Protein AF-A0A970A205-F1 (afdb_monomer)

Radius of gyration: 19.01 Å; Cα contacts (8 Å, |Δi|>4): 139; chains: 1; bounding box: 62×39×42 Å

Sequence (156 aa):
MKRFFFRFFLVCLLTGFISLLEPCNYTPCYKLYVHSELKAEENLPDDVVTLTSHAEYYYSSGEYDKAKACAEKALTDIKRQKHLEKTTKKRGSQLDYAKAHTLYRIVGQVYIEEGKLNDAADMLKLACDEAPYNGDHAARLAQCCEMQGNYDRAVY

pLDDT: mean 73.01, std 20.21, range [34.44, 95.5]

Solvent-accessible surface area (backbone atoms only — not comparable to full-atom values): 8852 Å² total; per-residue (Å²): 145,71,73,67,64,57,57,59,54,54,57,48,65,76,69,65,84,77,7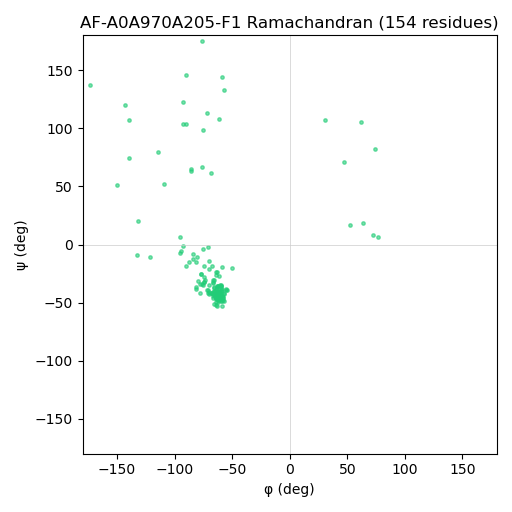6,89,89,71,98,74,71,69,59,64,62,52,52,50,53,51,53,59,57,67,75,69,48,99,74,66,76,96,39,52,72,53,28,44,53,51,16,5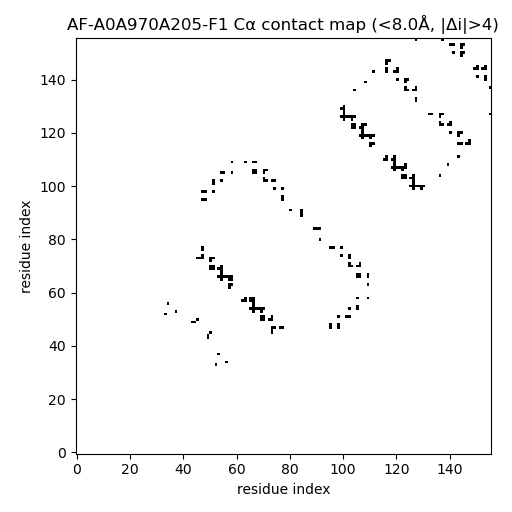4,48,26,46,77,70,69,41,44,72,59,11,39,55,30,23,53,53,30,51,50,52,50,52,52,50,57,50,50,29,72,74,66,74,48,85,70,70,71,74,68,60,71,48,50,27,57,36,26,38,52,45,13,51,46,23,49,76,70,67,40,44,69,64,12,41,55,28,17,47,52,13,24,74,71,35,76,85,44,64,67,39,52,52,53,28,36,52,41,18,57,77,66,73,39,62,83,74,40,73,124

Foldseek 3Di:
DPPPVVVVVVVCVVPPDDDDDDPDDPPPVVLVVLVVVVVVDPPPPLALVNLLSQLVNCLVVVVLVRNLVSLVSSLVVVVVVVVCCVVVVDDDDPVSLLCNLSSLQSNLVSCVVVVVLVSSLVSLVVSCVSPVPDVVSLVSNCVSCVVVVNNVSSPD

Secondary structure (DSSP, 8-state):
--HHHHHHHHHHHTT--S-S-----SHHHHHHHHHHHHTT-TT----HHHHHHHHHHHHHTT-HHHHHHHHHHHHHHHHHHHHHHHHH-----HHHHTTHHHHHHHHHHHHHHTT-HHHHHHHHHHHHHH-TT-HHHHHHHHHHHHHHT-GGGG--

Nearest PDB structures (foldseek):
  8bbe-assembly1_D  TM=6.675E-01  e=2.015E-02  Homo sapiens
  8gh3-assembly1_F  TM=5.236E-01  e=4.253E-02  Trypanosoma cruzi cruzi
  2ho1-assembly1_A  TM=3.876E-01  e=7.080E-03  Pseudomonas aeruginosa PAO1
  1ya0-assembly1_A  TM=6.317E-01  e=1.210E-01  Homo sapiens
  3urz-assembly2_B  TM=5.060E-01  e=7.731E-02  Bacteroides ovatus ATCC 8483

Mean predicted aligned error: 12.89 Å

Structure (mmCIF, N/CA/C/O backbone):
data_AF-A0A970A205-F1
#
_entry.id   AF-A0A970A205-F1
#
loop_
_atom_site.group_PDB
_atom_site.id
_atom_site.type_symbol
_atom_site.label_atom_id
_atom_site.label_alt_id
_atom_site.label_comp_id
_atom_site.label_asym_id
_atom_site.label_entity_id
_atom_site.label_seq_id
_atom_site.pdbx_PDB_ins_code
_atom_site.Cartn_x
_atom_site.Cartn_y
_atom_site.Cartn_z
_atom_site.occupancy
_atom_site.B_iso_or_equiv
_atom_site.auth_seq_id
_atom_site.auth_comp_id
_atom_site.auth_asym_id
_atom_site.auth_atom_id
_atom_site.pdbx_PDB_model_num
ATOM 1 N N . MET A 1 1 ? 43.439 -1.913 -1.486 1.00 49.84 1 MET A N 1
ATOM 2 C CA . MET A 1 1 ? 42.245 -2.778 -1.645 1.00 49.84 1 MET A CA 1
ATOM 3 C C . MET A 1 1 ? 42.441 -4.201 -1.083 1.00 49.84 1 MET A C 1
ATOM 5 O O . MET A 1 1 ? 42.160 -5.168 -1.770 1.00 49.84 1 MET A O 1
ATOM 9 N N . LYS A 1 2 ? 42.919 -4.375 0.163 1.00 40.56 2 LYS A N 1
ATOM 10 C CA . LYS A 1 2 ? 43.047 -5.718 0.796 1.00 40.56 2 LYS A CA 1
AT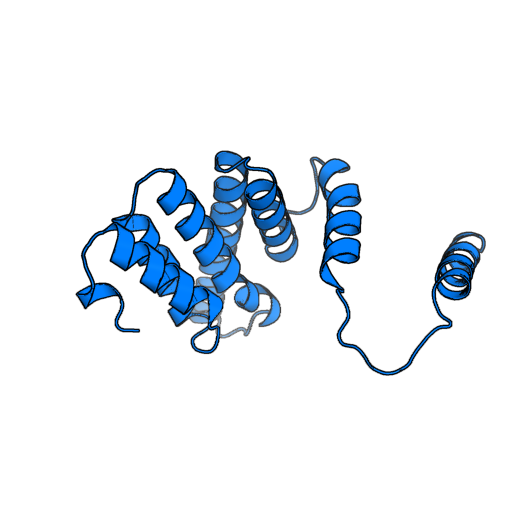OM 11 C C . LYS A 1 2 ? 42.497 -5.810 2.230 1.00 40.56 2 LYS A C 1
ATOM 13 O O . LYS A 1 2 ? 42.355 -6.900 2.760 1.00 40.56 2 LYS A O 1
ATOM 18 N N . ARG A 1 3 ? 42.130 -4.680 2.851 1.00 36.59 3 ARG A N 1
ATOM 19 C CA . ARG A 1 3 ? 41.575 -4.629 4.220 1.00 36.59 3 ARG A CA 1
ATOM 20 C C . ARG A 1 3 ? 40.047 -4.796 4.292 1.00 36.59 3 ARG A C 1
ATOM 22 O O . ARG A 1 3 ? 39.530 -5.068 5.367 1.00 36.59 3 ARG A O 1
ATOM 29 N N . PHE A 1 4 ? 39.344 -4.667 3.163 1.00 38.78 4 PHE A N 1
ATOM 30 C CA . PHE A 1 4 ? 37.878 -4.760 3.080 1.00 38.78 4 PHE A CA 1
ATOM 31 C C . PHE A 1 4 ? 37.373 -6.213 3.113 1.00 38.78 4 PHE A C 1
ATOM 33 O O . PHE A 1 4 ? 36.449 -6.531 3.853 1.00 38.78 4 PHE A O 1
ATOM 40 N N . PHE A 1 5 ? 38.048 -7.121 2.401 1.00 38.00 5 PHE A N 1
ATOM 41 C CA . PHE A 1 5 ? 37.682 -8.543 2.356 1.00 38.00 5 PHE A CA 1
ATOM 42 C C . PHE A 1 5 ? 37.860 -9.258 3.705 1.00 38.00 5 PHE A C 1
ATOM 44 O O . PHE A 1 5 ? 37.086 -10.145 4.049 1.00 38.00 5 PHE A O 1
ATOM 51 N N . PHE A 1 6 ? 38.850 -8.847 4.503 1.00 35.25 6 PHE A N 1
ATOM 52 C CA . PHE A 1 6 ? 39.164 -9.522 5.765 1.00 35.25 6 PHE A CA 1
ATOM 53 C C . PHE A 1 6 ? 38.132 -9.240 6.870 1.00 35.25 6 PHE A C 1
ATOM 55 O O . PHE A 1 6 ? 37.866 -10.103 7.700 1.00 35.25 6 PHE A O 1
ATOM 62 N N . ARG A 1 7 ? 37.491 -8.061 6.858 1.00 42.97 7 ARG A N 1
ATOM 63 C CA . ARG A 1 7 ? 36.394 -7.739 7.791 1.00 42.97 7 ARG A CA 1
ATOM 64 C C . ARG A 1 7 ? 35.086 -8.447 7.430 1.00 42.97 7 ARG A C 1
ATOM 66 O O . ARG A 1 7 ? 34.356 -8.833 8.334 1.00 42.97 7 ARG A O 1
ATOM 73 N N . PHE A 1 8 ? 34.837 -8.677 6.141 1.00 42.81 8 PHE A N 1
ATOM 74 C CA . PHE A 1 8 ? 33.672 -9.426 5.659 1.00 42.81 8 PHE A CA 1
ATOM 75 C C . PHE A 1 8 ? 33.715 -10.900 6.101 1.00 42.81 8 PHE A C 1
ATOM 77 O O . PHE A 1 8 ? 32.711 -11.458 6.539 1.00 42.81 8 PHE A O 1
ATOM 84 N N . PHE A 1 9 ? 34.904 -11.511 6.070 1.00 37.00 9 PHE A N 1
ATOM 85 C CA . PHE A 1 9 ? 35.087 -12.916 6.444 1.00 37.00 9 PHE A CA 1
ATOM 86 C C . PHE A 1 9 ? 35.058 -13.146 7.968 1.00 37.00 9 PHE A C 1
ATOM 88 O O . PHE A 1 9 ? 34.534 -14.156 8.431 1.00 37.00 9 PHE A O 1
ATOM 95 N N . LEU A 1 10 ? 35.561 -12.193 8.765 1.00 38.53 10 LEU A N 1
ATOM 96 C CA . LEU A 1 10 ? 35.636 -12.331 10.226 1.00 38.53 10 LEU A CA 1
ATOM 97 C C . LEU A 1 10 ? 34.267 -12.182 10.923 1.00 38.53 10 LEU A C 1
ATOM 99 O O . LEU A 1 10 ? 34.024 -12.835 11.933 1.00 38.53 10 LEU A O 1
ATOM 103 N N . VAL A 1 11 ? 33.358 -11.365 10.378 1.00 49.66 11 VAL A N 1
ATOM 104 C CA . VAL A 1 11 ? 32.002 -11.182 10.939 1.00 49.66 11 VAL A CA 1
ATOM 105 C C . VAL A 1 11 ? 31.099 -12.384 10.635 1.00 49.66 11 VAL A C 1
ATOM 107 O O . VAL A 1 11 ? 30.319 -12.795 11.493 1.00 49.66 11 VAL A O 1
ATOM 110 N N . CYS A 1 12 ? 31.261 -13.010 9.464 1.00 44.1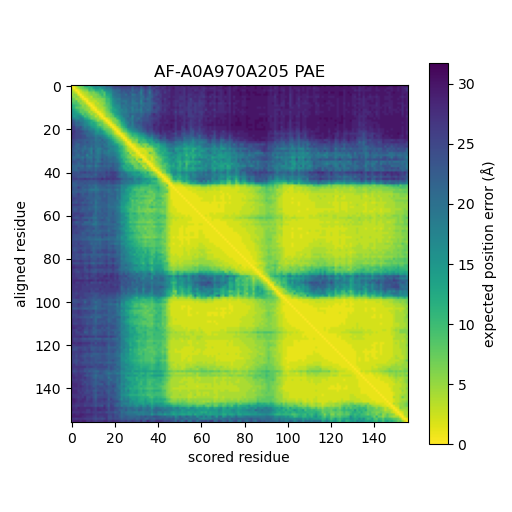9 12 CYS A N 1
ATOM 111 C CA . CYS A 1 12 ? 30.533 -14.235 9.119 1.00 44.19 12 CYS A CA 1
ATOM 112 C C . CYS A 1 12 ? 31.012 -15.447 9.936 1.00 44.19 12 CYS A C 1
ATOM 114 O O . CYS A 1 12 ? 30.204 -16.283 10.328 1.00 44.19 12 CYS A O 1
ATOM 116 N N . LEU A 1 13 ? 32.310 -15.533 10.251 1.00 41.34 13 LEU A N 1
ATOM 117 C CA . LEU A 1 13 ? 32.856 -16.648 11.035 1.00 41.34 13 LEU A CA 1
ATOM 118 C C . LEU A 1 13 ? 32.513 -16.587 12.529 1.00 41.34 13 LEU A C 1
ATOM 120 O O . LEU A 1 13 ? 32.412 -17.634 13.159 1.00 41.34 13 LEU A O 1
ATOM 124 N N . LEU A 1 14 ? 32.299 -15.398 13.100 1.00 41.38 14 LEU A N 1
ATOM 125 C CA . LEU A 1 14 ? 31.923 -15.256 14.514 1.00 41.38 14 LEU A CA 1
ATOM 126 C C . LEU A 1 14 ? 30.414 -15.415 14.775 1.00 41.38 14 LEU A C 1
ATOM 128 O O . LEU A 1 14 ? 30.009 -15.490 15.930 1.00 41.38 14 LEU A O 1
ATOM 132 N N . THR A 1 15 ? 29.588 -15.495 13.727 1.00 51.97 15 THR A N 1
ATOM 133 C CA . THR A 1 15 ? 28.124 -15.663 13.837 1.00 51.97 15 THR A CA 1
ATOM 134 C C . THR A 1 15 ? 27.585 -16.923 13.148 1.00 51.97 15 THR A C 1
ATOM 136 O O . THR A 1 15 ? 26.433 -17.287 13.360 1.00 51.97 15 THR A O 1
ATOM 139 N N . GLY A 1 16 ? 28.398 -17.621 12.350 1.00 46.06 16 GLY A N 1
ATOM 140 C CA . GLY A 1 16 ? 27.937 -18.670 11.439 1.00 46.06 16 GLY A CA 1
ATOM 141 C C . GLY A 1 16 ? 28.321 -20.095 11.826 1.00 46.06 16 GLY A C 1
ATOM 142 O O . GLY A 1 16 ? 28.886 -20.793 10.989 1.00 46.06 16 GLY A O 1
ATOM 143 N N . PHE A 1 17 ? 28.042 -20.547 13.054 1.00 45.03 17 PHE A N 1
ATOM 144 C CA . PHE A 1 17 ? 28.214 -21.970 13.385 1.00 45.03 17 PHE A CA 1
ATOM 145 C C . PHE A 1 17 ? 27.257 -22.511 14.457 1.00 45.03 17 PHE A C 1
ATOM 147 O O . PHE A 1 17 ? 27.705 -23.168 15.387 1.00 45.03 17 PHE A O 1
ATOM 154 N N . ILE A 1 18 ? 25.942 -22.293 14.322 1.00 42.91 18 ILE A N 1
ATOM 155 C CA . ILE A 1 18 ? 24.918 -23.168 14.930 1.00 42.91 18 ILE A CA 1
ATOM 156 C C . ILE A 1 18 ? 23.716 -23.295 13.968 1.00 42.91 18 ILE A C 1
ATOM 158 O O . ILE A 1 18 ? 23.088 -22.294 13.647 1.00 42.91 18 ILE A O 1
ATOM 162 N N . SER A 1 19 ? 23.434 -24.542 13.556 1.00 36.16 19 SER A N 1
ATOM 163 C CA . SER A 1 19 ? 22.147 -25.114 13.090 1.00 36.16 19 SER A CA 1
ATOM 164 C C . SER A 1 19 ? 21.496 -24.510 11.830 1.00 36.16 19 SER A C 1
ATOM 166 O O . SER A 1 19 ? 20.982 -23.404 11.837 1.00 36.16 19 SER A O 1
ATOM 168 N N . LEU A 1 20 ? 21.524 -25.150 10.652 1.00 46.22 20 LEU A N 1
ATOM 169 C CA . LEU A 1 20 ? 20.669 -26.288 10.255 1.00 46.22 20 LEU A CA 1
ATOM 170 C C . LEU A 1 20 ? 19.279 -26.274 10.922 1.00 46.22 20 LEU A C 1
ATOM 172 O O . LEU A 1 20 ? 19.160 -26.642 12.083 1.00 46.22 20 LEU A O 1
ATOM 176 N N . LEU A 1 21 ? 18.258 -25.945 10.116 1.00 43.84 21 LEU A N 1
ATOM 177 C CA . LEU A 1 21 ? 16.811 -26.015 10.388 1.00 43.84 21 LEU A CA 1
ATOM 178 C C . LEU A 1 21 ? 16.239 -24.947 11.333 1.00 43.84 21 LEU A C 1
ATOM 180 O O . LEU A 1 21 ? 15.973 -25.238 12.485 1.00 43.84 21 LEU A O 1
ATOM 184 N N . GLU A 1 22 ? 15.950 -23.757 10.794 1.00 36.38 22 GLU A N 1
ATOM 185 C CA . GLU A 1 22 ? 14.805 -22.907 11.179 1.00 36.38 22 GLU A CA 1
ATOM 186 C C . GLU A 1 22 ? 14.710 -21.694 10.220 1.00 36.38 22 GLU A C 1
ATOM 188 O O . GLU A 1 22 ? 15.741 -21.102 9.890 1.00 36.38 22 GLU A O 1
ATOM 193 N N . PRO A 1 23 ? 13.517 -21.281 9.742 1.00 38.91 23 PRO A N 1
ATOM 194 C CA . PRO A 1 23 ? 13.344 -20.048 8.974 1.00 38.91 23 PRO A CA 1
ATOM 195 C C . PRO A 1 23 ? 13.385 -18.844 9.931 1.00 38.91 23 PRO A C 1
ATOM 197 O O . PRO A 1 23 ? 12.383 -18.177 10.173 1.00 38.91 23 PRO A O 1
ATOM 200 N N . CYS A 1 24 ? 14.542 -18.590 10.537 1.00 34.44 24 CYS A N 1
ATOM 201 C CA . CYS A 1 24 ? 14.690 -17.584 11.580 1.00 34.44 24 CYS A CA 1
ATOM 202 C C . CYS A 1 24 ? 15.121 -16.225 11.002 1.00 34.44 24 CYS A C 1
ATOM 204 O O . CYS A 1 24 ? 16.278 -15.999 10.667 1.00 34.44 24 CYS A O 1
ATOM 206 N N . ASN A 1 25 ? 14.146 -15.311 10.920 1.00 40.75 25 ASN A N 1
ATOM 207 C CA . ASN A 1 25 ? 14.285 -13.856 11.067 1.00 40.75 25 ASN A CA 1
ATOM 208 C C . ASN A 1 25 ? 15.431 -13.164 10.300 1.00 40.75 25 ASN A C 1
ATOM 210 O O . ASN A 1 25 ? 16.338 -12.583 10.893 1.00 40.75 25 ASN A O 1
ATOM 214 N N . TYR A 1 26 ? 15.312 -13.084 8.973 1.00 44.22 26 TYR A N 1
ATOM 215 C CA . TYR A 1 26 ? 16.099 -12.151 8.142 1.00 44.22 26 TYR A CA 1
ATOM 216 C C . TYR A 1 26 ? 15.705 -10.668 8.339 1.00 44.22 26 TYR A C 1
ATOM 218 O O . TYR A 1 26 ? 16.413 -9.750 7.923 1.00 44.22 26 TYR A O 1
ATOM 226 N N . THR A 1 27 ? 14.563 -10.419 8.977 1.00 49.69 27 THR A N 1
ATOM 227 C CA . THR A 1 27 ? 13.933 -9.103 9.141 1.00 49.69 27 THR A CA 1
ATOM 228 C C . THR A 1 27 ? 14.693 -8.126 10.048 1.00 49.69 27 THR A C 1
ATOM 230 O O . THR A 1 27 ? 14.804 -6.965 9.655 1.00 49.69 27 THR A O 1
ATOM 233 N N . PRO A 1 28 ? 15.264 -8.505 11.212 1.00 45.91 28 PRO A N 1
ATOM 234 C CA . PRO A 1 28 ? 15.928 -7.543 12.094 1.00 45.91 28 PRO A CA 1
ATOM 235 C C . PRO A 1 28 ? 17.251 -7.041 11.512 1.00 45.91 28 PRO A C 1
ATOM 237 O O . PRO A 1 28 ? 17.527 -5.846 11.561 1.00 45.91 28 PRO A O 1
ATOM 240 N N . CYS A 1 29 ? 18.054 -7.931 10.917 1.00 40.50 29 CYS A N 1
ATOM 241 C CA . CYS A 1 29 ? 19.352 -7.576 10.342 1.00 40.50 29 CYS A CA 1
ATOM 242 C C . CYS A 1 29 ? 19.204 -6.718 9.081 1.00 40.50 29 CYS A C 1
ATOM 244 O O . CYS A 1 29 ? 19.927 -5.734 8.942 1.00 40.50 29 CYS A O 1
ATOM 246 N N . TYR A 1 30 ? 18.236 -7.026 8.207 1.00 52.16 30 TYR A N 1
ATOM 247 C CA . TYR A 1 30 ? 17.925 -6.176 7.054 1.00 52.16 30 TYR A CA 1
ATOM 248 C C . TYR A 1 30 ? 17.398 -4.807 7.501 1.00 52.16 30 TYR A C 1
ATOM 250 O O . TYR A 1 30 ? 17.882 -3.782 7.030 1.00 52.16 30 TYR A O 1
ATOM 258 N N . LYS A 1 31 ? 16.490 -4.772 8.488 1.00 48.19 31 LYS A N 1
ATOM 259 C CA . LYS A 1 31 ? 15.957 -3.523 9.052 1.00 48.19 31 LYS A CA 1
ATOM 260 C C . LYS A 1 31 ? 17.052 -2.658 9.683 1.00 48.19 31 LYS A C 1
ATOM 262 O O . LYS A 1 31 ? 17.034 -1.452 9.483 1.00 48.19 31 LYS A O 1
ATOM 267 N N . LEU A 1 32 ? 18.014 -3.250 10.399 1.00 49.62 32 LEU A N 1
ATOM 268 C CA . LEU A 1 32 ? 19.152 -2.542 11.009 1.00 49.62 32 LEU A CA 1
ATOM 269 C C . LEU A 1 32 ? 20.187 -2.064 9.980 1.00 49.62 32 LEU A C 1
ATOM 271 O O . LEU A 1 32 ? 20.713 -0.962 10.117 1.00 49.62 32 LEU A O 1
ATOM 275 N N . TYR A 1 33 ? 20.469 -2.864 8.949 1.00 54.06 33 TYR A N 1
ATOM 276 C CA . TYR A 1 33 ? 21.375 -2.480 7.865 1.00 54.06 33 TYR A CA 1
ATOM 277 C C . TYR A 1 33 ? 20.810 -1.291 7.080 1.00 54.06 33 TYR A C 1
ATOM 279 O O . TYR A 1 33 ? 21.449 -0.241 6.990 1.00 54.06 33 TYR A O 1
ATOM 287 N N . VAL A 1 34 ? 19.554 -1.417 6.642 1.00 56.50 34 VAL A N 1
ATOM 288 C CA . VAL A 1 34 ? 18.789 -0.349 5.992 1.00 56.50 34 VAL A CA 1
ATOM 289 C C . VAL A 1 34 ? 18.707 0.876 6.917 1.00 56.50 34 VAL A C 1
ATOM 291 O O . VAL A 1 34 ? 18.989 1.981 6.478 1.00 56.50 34 VAL A O 1
ATOM 294 N N . HIS A 1 35 ? 18.475 0.711 8.224 1.00 51.75 35 HIS A N 1
ATOM 295 C CA . HIS A 1 35 ? 18.482 1.818 9.195 1.00 51.75 35 HIS A CA 1
ATOM 296 C C . HIS A 1 35 ? 19.784 2.639 9.212 1.00 51.75 35 HIS A C 1
ATOM 298 O O . HIS A 1 35 ? 19.730 3.857 9.389 1.00 51.75 35 HIS A O 1
ATOM 304 N N . SER A 1 36 ? 20.944 1.991 9.054 1.00 53.91 36 SER A N 1
ATOM 305 C CA . SER A 1 36 ? 22.245 2.671 9.073 1.00 53.91 36 SER A CA 1
ATOM 306 C C . SER A 1 36 ? 22.581 3.401 7.769 1.00 53.91 36 SER A C 1
ATOM 308 O O . SER A 1 36 ? 23.170 4.476 7.833 1.00 53.91 36 SER A O 1
ATOM 310 N N . GLU A 1 37 ? 22.163 2.877 6.611 1.00 54.59 37 GLU A N 1
ATOM 311 C CA . GLU A 1 37 ? 22.383 3.526 5.308 1.00 54.59 37 GLU A CA 1
ATOM 312 C C . GLU A 1 37 ? 21.342 4.624 5.026 1.00 54.59 37 GLU A C 1
ATOM 314 O O . GLU A 1 37 ? 21.701 5.708 4.574 1.00 54.59 37 GLU A O 1
ATOM 319 N N . LEU A 1 38 ? 20.072 4.416 5.401 1.00 55.38 38 LEU A N 1
ATOM 320 C CA . LEU A 1 38 ? 18.991 5.400 5.232 1.00 55.38 38 LEU A CA 1
ATOM 321 C C . LEU A 1 38 ? 19.214 6.700 6.009 1.00 55.38 38 LEU A C 1
ATOM 323 O O . LEU A 1 38 ? 18.824 7.774 5.560 1.00 55.38 38 LEU A O 1
ATOM 327 N N . LYS A 1 39 ? 19.810 6.609 7.204 1.00 50.03 39 LYS A N 1
ATOM 328 C CA . LYS A 1 39 ? 20.162 7.785 8.015 1.00 50.03 39 LYS A CA 1
ATOM 329 C C . LYS A 1 39 ? 21.383 8.533 7.479 1.00 50.03 39 LYS A C 1
ATOM 331 O O . LYS A 1 39 ? 21.605 9.664 7.903 1.00 50.03 39 LYS A O 1
ATOM 336 N N . ALA A 1 40 ? 22.194 7.901 6.632 1.00 49.06 40 ALA A N 1
ATOM 337 C CA . ALA A 1 40 ? 23.502 8.417 6.253 1.00 49.06 40 ALA A CA 1
ATOM 338 C C . ALA A 1 40 ? 23.480 9.326 5.016 1.00 49.06 40 ALA A C 1
ATOM 340 O O . ALA A 1 40 ? 24.430 10.086 4.838 1.00 49.06 40 ALA A O 1
ATOM 341 N N . GLU A 1 41 ? 22.439 9.301 4.178 1.00 48.22 41 GLU A N 1
ATOM 342 C CA . GLU A 1 41 ? 22.501 9.984 2.881 1.00 48.22 41 GLU A CA 1
ATOM 343 C C . GLU A 1 41 ? 21.200 10.703 2.498 1.00 48.22 41 GLU A C 1
ATOM 345 O O . GLU A 1 41 ? 20.222 10.110 2.054 1.00 48.22 41 GLU A O 1
ATOM 350 N N . GLU A 1 42 ? 21.241 12.035 2.581 1.00 47.66 42 GLU A N 1
ATOM 351 C CA . GLU A 1 42 ? 20.213 12.960 2.079 1.00 47.66 42 GLU A CA 1
ATOM 352 C C . GLU A 1 42 ? 20.166 13.026 0.530 1.00 47.66 42 GLU A C 1
ATOM 354 O O . GLU A 1 42 ? 19.331 13.725 -0.032 1.00 47.66 42 GLU A O 1
ATOM 359 N N . ASN A 1 43 ? 21.054 12.294 -0.166 1.00 48.56 43 ASN A N 1
ATOM 360 C CA . ASN A 1 43 ? 21.296 12.374 -1.617 1.00 48.56 43 ASN A CA 1
ATOM 361 C C . ASN A 1 43 ? 21.322 11.004 -2.333 1.00 48.56 43 ASN A C 1
ATOM 363 O O . ASN A 1 43 ? 21.902 10.894 -3.418 1.00 48.56 43 ASN A O 1
ATOM 367 N N . LEU A 1 44 ? 20.743 9.949 -1.746 1.00 50.00 44 LEU A N 1
ATOM 368 C CA . LEU A 1 44 ? 20.616 8.660 -2.439 1.00 50.00 44 LEU A CA 1
ATOM 369 C C . LEU A 1 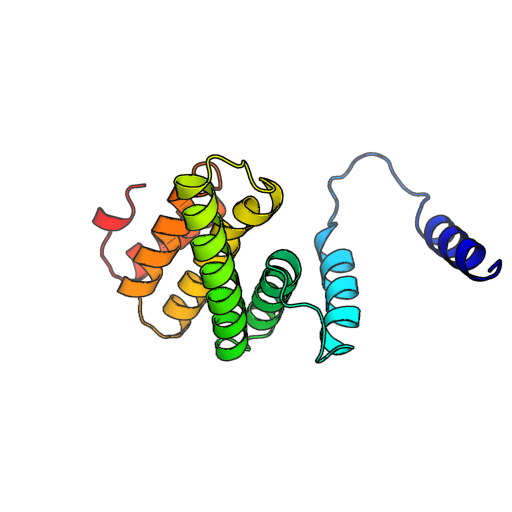44 ? 19.813 8.828 -3.744 1.00 50.00 44 LEU A C 1
ATOM 371 O O . LEU A 1 44 ? 18.877 9.629 -3.781 1.00 50.00 44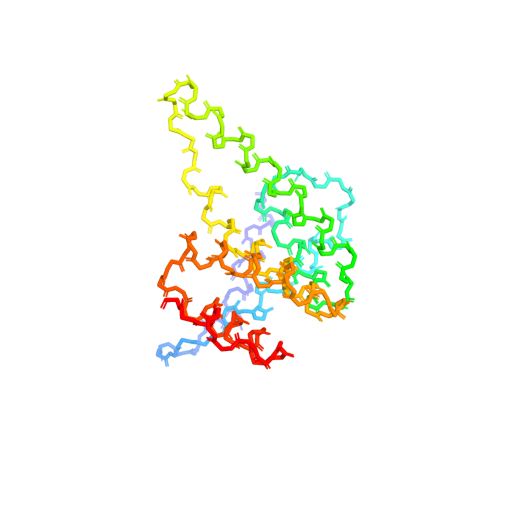 LEU A O 1
ATOM 375 N N . PRO A 1 45 ? 20.152 8.091 -4.819 1.00 52.94 45 PRO A N 1
ATOM 376 C CA . PRO A 1 45 ? 19.390 8.146 -6.059 1.00 52.94 45 PRO A CA 1
ATOM 377 C C . PRO A 1 45 ? 17.919 7.791 -5.799 1.00 52.94 45 PRO A C 1
ATOM 379 O O . PRO A 1 45 ? 17.635 6.789 -5.136 1.00 52.94 45 PRO A O 1
ATOM 382 N N . ASP A 1 46 ? 17.010 8.603 -6.353 1.00 66.06 46 ASP A N 1
ATOM 383 C CA . ASP A 1 46 ? 15.549 8.412 -6.349 1.00 66.06 46 ASP A CA 1
ATOM 384 C C . ASP A 1 46 ? 15.163 7.202 -7.229 1.00 66.06 46 ASP A C 1
ATOM 386 O O . ASP A 1 46 ? 14.492 7.315 -8.252 1.00 66.06 46 ASP A O 1
ATOM 390 N N . ASP A 1 47 ? 15.654 6.021 -6.861 1.00 76.69 47 ASP A N 1
ATOM 391 C CA . ASP A 1 47 ? 15.239 4.746 -7.427 1.00 76.69 47 ASP A CA 1
ATOM 392 C C . ASP A 1 47 ? 14.061 4.177 -6.621 1.00 76.69 47 ASP A C 1
ATOM 394 O O . ASP A 1 47 ? 13.975 4.313 -5.395 1.00 76.69 47 ASP A O 1
ATOM 398 N N . VAL A 1 48 ? 13.153 3.491 -7.313 1.00 79.75 48 VAL A N 1
ATOM 399 C CA . VAL A 1 48 ? 11.936 2.879 -6.769 1.00 79.75 48 VAL A CA 1
ATOM 400 C C . VAL A 1 48 ? 12.262 1.936 -5.611 1.00 79.75 48 VAL A C 1
ATOM 402 O O . VAL A 1 48 ? 11.547 1.905 -4.604 1.00 79.75 48 VAL A O 1
ATOM 405 N N . VAL A 1 49 ? 13.354 1.174 -5.723 1.00 80.56 49 VAL A N 1
ATOM 406 C CA . VAL A 1 49 ? 13.798 0.229 -4.691 1.00 80.56 49 VAL A CA 1
ATOM 407 C C . VAL A 1 49 ? 14.139 0.956 -3.395 1.00 80.56 49 VAL A C 1
ATOM 409 O O . VAL A 1 49 ? 13.664 0.539 -2.335 1.00 80.56 49 VAL A O 1
ATOM 412 N N . THR A 1 50 ? 14.920 2.031 -3.494 1.00 81.62 50 THR A N 1
ATOM 413 C CA . THR A 1 50 ? 15.354 2.859 -2.366 1.00 81.62 50 THR A CA 1
ATOM 414 C C . THR A 1 50 ? 14.163 3.563 -1.734 1.00 81.62 50 THR A C 1
ATOM 416 O O . THR A 1 50 ? 13.918 3.406 -0.540 1.00 81.62 50 THR A O 1
ATOM 419 N N . LEU A 1 51 ? 13.341 4.243 -2.537 1.00 84.88 51 LEU A N 1
ATOM 420 C CA . LEU A 1 51 ? 12.154 4.947 -2.054 1.00 84.88 51 LEU A CA 1
ATOM 421 C C . LEU A 1 51 ? 11.153 4.012 -1.359 1.00 84.88 51 LEU A C 1
ATOM 423 O O . LEU A 1 51 ? 10.546 4.403 -0.363 1.00 84.88 51 LEU A O 1
ATOM 427 N N . THR A 1 52 ? 11.018 2.763 -1.821 1.00 86.88 52 THR A N 1
ATOM 428 C CA . THR A 1 52 ? 10.183 1.763 -1.135 1.00 86.88 52 THR A CA 1
ATOM 429 C C . THR A 1 52 ? 10.724 1.440 0.255 1.00 86.88 52 THR A C 1
ATOM 431 O O . THR A 1 52 ? 9.965 1.427 1.222 1.00 86.88 52 THR A O 1
ATOM 434 N N . SER A 1 53 ? 12.035 1.227 0.378 1.00 84.56 53 SER A N 1
ATOM 435 C CA . SER A 1 53 ? 12.671 0.964 1.673 1.00 84.56 53 SER A CA 1
ATOM 436 C C . SER A 1 53 ? 12.562 2.167 2.621 1.00 84.56 53 SER A C 1
ATOM 438 O O . SER A 1 53 ? 12.296 1.985 3.808 1.00 84.56 53 SER A O 1
ATOM 440 N N . HIS A 1 54 ? 12.704 3.398 2.108 1.00 85.94 54 HIS A N 1
ATOM 441 C CA . HIS A 1 54 ? 12.471 4.626 2.883 1.00 85.94 54 HIS A CA 1
ATOM 442 C C . HIS A 1 54 ? 11.024 4.691 3.384 1.00 85.94 54 HIS A C 1
ATOM 444 O O . HIS A 1 54 ? 10.789 4.972 4.558 1.00 85.94 54 HIS A O 1
ATOM 450 N N . ALA A 1 55 ? 10.055 4.405 2.512 1.00 89.25 55 ALA A N 1
ATOM 451 C CA . ALA A 1 55 ? 8.641 4.433 2.863 1.00 89.25 55 ALA A CA 1
ATOM 452 C C . ALA A 1 55 ? 8.310 3.427 3.980 1.00 89.25 55 ALA A C 1
ATOM 454 O O . ALA A 1 55 ? 7.650 3.789 4.953 1.00 89.25 55 ALA A O 1
ATOM 455 N N . GLU A 1 56 ? 8.818 2.192 3.894 1.00 88.12 56 GLU A N 1
ATOM 456 C CA . GLU A 1 56 ? 8.646 1.182 4.949 1.00 88.12 56 GLU A CA 1
ATOM 457 C C . GLU A 1 56 ? 9.287 1.615 6.268 1.00 88.12 56 GLU A C 1
ATOM 459 O O . GLU A 1 56 ? 8.699 1.443 7.340 1.00 88.12 56 GLU A O 1
ATOM 464 N N . TYR A 1 57 ? 10.481 2.203 6.194 1.00 87.00 57 TYR A N 1
ATOM 465 C CA . TYR A 1 57 ? 11.185 2.692 7.368 1.00 87.00 57 TYR A CA 1
ATOM 466 C C . TYR A 1 57 ? 10.413 3.807 8.075 1.00 87.00 57 TYR A C 1
ATOM 468 O O . TYR A 1 57 ? 10.152 3.688 9.277 1.00 87.00 57 TYR A O 1
ATOM 476 N N . TYR A 1 58 ? 10.023 4.853 7.343 1.00 88.81 58 TYR A N 1
ATOM 477 C CA . TYR A 1 58 ? 9.292 5.983 7.906 1.00 88.81 58 TYR A CA 1
ATOM 478 C C . TYR A 1 58 ? 7.938 5.552 8.457 1.00 88.81 58 TYR A C 1
ATOM 480 O O . TYR A 1 58 ? 7.590 5.955 9.564 1.00 88.81 58 TYR A O 1
ATOM 488 N N . TYR A 1 59 ? 7.232 4.651 7.766 1.00 88.50 59 TYR A N 1
ATOM 489 C CA . TYR A 1 59 ? 5.988 4.082 8.277 1.00 88.50 59 TYR A CA 1
ATOM 490 C C . TYR A 1 59 ? 6.220 3.350 9.604 1.00 88.50 59 TYR A C 1
ATOM 492 O O . TYR A 1 59 ? 5.543 3.616 10.592 1.00 88.50 59 TYR A O 1
ATOM 500 N N . SER A 1 60 ? 7.240 2.486 9.669 1.00 87.19 60 SER A N 1
ATOM 501 C CA . SER A 1 60 ? 7.562 1.745 10.896 1.00 87.19 60 SER A CA 1
ATOM 502 C C . SER A 1 60 ? 8.085 2.619 12.042 1.00 87.19 60 SER A C 1
ATOM 504 O O . SER A 1 60 ? 8.080 2.179 13.190 1.00 87.19 60 SER A O 1
ATOM 506 N N . SER A 1 61 ? 8.546 3.832 11.728 1.00 86.69 61 SER A N 1
ATOM 507 C CA . SER A 1 61 ? 9.011 4.834 12.693 1.00 86.69 61 SER A CA 1
ATOM 508 C C . SER A 1 61 ? 7.898 5.797 13.129 1.00 86.69 61 SER A C 1
ATOM 510 O O . SER A 1 61 ? 8.152 6.669 13.954 1.00 86.69 61 SER A O 1
ATOM 512 N N . GLY A 1 62 ? 6.681 5.658 12.586 1.00 87.69 62 GLY A N 1
ATOM 513 C CA . GLY A 1 62 ? 5.548 6.552 12.853 1.00 87.69 62 GLY A CA 1
ATOM 514 C C . GLY A 1 62 ? 5.616 7.898 12.119 1.00 87.69 62 GLY A C 1
ATOM 515 O O . GLY A 1 62 ? 4.784 8.770 12.347 1.00 87.69 62 GLY A O 1
ATOM 516 N N . GLU A 1 63 ? 6.587 8.090 11.223 1.00 90.69 63 GLU A N 1
ATOM 517 C CA . GLU A 1 63 ? 6.750 9.306 10.417 1.00 90.69 63 GLU A CA 1
ATOM 518 C C . GLU A 1 63 ? 5.892 9.221 9.141 1.00 90.69 63 GLU A C 1
ATOM 520 O O . GLU A 1 63 ? 6.404 9.144 8.020 1.00 90.69 63 GLU A O 1
ATOM 525 N N . TYR A 1 64 ? 4.567 9.197 9.308 1.00 91.75 64 TYR A N 1
ATOM 526 C CA . TYR A 1 64 ? 3.616 8.890 8.232 1.00 91.75 64 TYR A CA 1
ATOM 527 C C . TYR A 1 64 ? 3.681 9.850 7.035 1.00 91.75 64 TYR A C 1
ATOM 529 O O . TYR A 1 64 ? 3.632 9.395 5.890 1.00 91.75 64 TYR A O 1
ATOM 537 N N . ASP A 1 65 ? 3.893 11.147 7.271 1.00 91.44 65 ASP A N 1
ATOM 538 C CA . ASP A 1 65 ? 4.016 12.144 6.198 1.00 91.44 65 ASP A CA 1
ATOM 539 C C . ASP A 1 65 ? 5.198 11.842 5.265 1.00 91.44 65 ASP A C 1
ATOM 541 O O . ASP A 1 65 ? 5.079 11.894 4.038 1.00 91.44 65 ASP A O 1
ATOM 545 N N . LYS A 1 66 ? 6.348 11.463 5.840 1.00 89.12 66 LYS A N 1
ATOM 546 C CA . LYS A 1 66 ? 7.543 11.103 5.066 1.00 89.12 66 LYS A CA 1
ATOM 547 C C . LYS A 1 66 ? 7.357 9.774 4.347 1.00 89.12 66 LYS A C 1
ATOM 549 O O . LYS A 1 66 ? 7.761 9.645 3.193 1.00 89.12 66 LYS A O 1
ATOM 554 N N . ALA A 1 67 ? 6.713 8.807 5.003 1.00 90.00 67 ALA A N 1
ATOM 555 C CA . ALA A 1 67 ? 6.413 7.510 4.406 1.00 90.00 67 ALA A CA 1
ATOM 556 C C . ALA A 1 67 ? 5.584 7.664 3.128 1.00 90.00 67 ALA A C 1
ATOM 558 O O . ALA A 1 67 ? 5.927 7.116 2.078 1.00 90.00 67 ALA A O 1
ATOM 559 N N . LYS A 1 68 ? 4.529 8.475 3.212 1.00 92.06 68 LYS A N 1
ATOM 560 C CA . LYS A 1 68 ? 3.638 8.780 2.100 1.00 92.06 68 LYS A CA 1
ATOM 561 C C . LYS A 1 68 ? 4.352 9.529 0.980 1.00 92.06 68 LYS A C 1
ATOM 563 O O . LYS A 1 68 ? 4.255 9.108 -0.168 1.00 92.06 68 LYS A O 1
ATOM 568 N N . ALA A 1 69 ? 5.143 10.553 1.303 1.00 90.44 69 ALA A N 1
ATOM 569 C CA . ALA A 1 69 ? 5.912 11.296 0.306 1.00 90.44 69 ALA A CA 1
ATOM 570 C C . ALA A 1 69 ? 6.883 10.394 -0.482 1.00 90.44 69 ALA A C 1
ATOM 572 O O . ALA A 1 69 ? 6.953 10.480 -1.709 1.00 90.44 69 ALA A O 1
ATOM 573 N N . CYS A 1 70 ? 7.608 9.498 0.198 1.00 89.75 70 CYS A N 1
ATOM 574 C CA . CYS A 1 70 ? 8.474 8.517 -0.462 1.00 89.75 70 CYS A CA 1
ATOM 575 C C . CYS A 1 70 ? 7.671 7.553 -1.345 1.00 89.75 70 CYS A C 1
ATOM 577 O O . CYS A 1 70 ? 8.062 7.286 -2.484 1.00 89.75 70 CYS A O 1
ATOM 579 N N . ALA A 1 71 ? 6.536 7.060 -0.843 1.00 89.44 71 ALA A N 1
ATOM 580 C CA . ALA A 1 71 ? 5.719 6.105 -1.574 1.00 89.44 71 ALA A CA 1
ATOM 581 C C . ALA A 1 71 ? 5.066 6.708 -2.826 1.00 89.44 71 ALA A C 1
ATOM 583 O O . ALA A 1 71 ? 5.075 6.085 -3.886 1.00 89.44 71 ALA A O 1
ATOM 584 N N . GLU A 1 72 ? 4.549 7.932 -2.741 1.00 90.38 72 GLU A N 1
ATOM 585 C CA . GLU A 1 72 ? 3.932 8.641 -3.866 1.00 90.38 72 GLU A CA 1
ATOM 586 C C . GLU A 1 72 ? 4.944 8.969 -4.971 1.00 90.38 72 GLU A C 1
ATOM 588 O O . GLU A 1 72 ? 4.636 8.802 -6.159 1.00 90.38 72 GLU A O 1
ATOM 593 N N . LYS A 1 73 ? 6.170 9.369 -4.602 1.00 89.00 73 LYS A N 1
ATOM 594 C CA . LYS A 1 73 ? 7.271 9.558 -5.561 1.00 89.00 73 LYS A CA 1
ATOM 595 C C . LYS A 1 73 ? 7.565 8.264 -6.323 1.00 89.00 73 LYS A C 1
ATOM 597 O O . LYS A 1 73 ? 7.491 8.249 -7.551 1.00 89.00 73 LYS A O 1
ATOM 602 N N . ALA A 1 74 ? 7.780 7.163 -5.602 1.00 88.00 74 ALA A N 1
ATOM 603 C CA . ALA A 1 74 ? 8.067 5.865 -6.210 1.00 88.00 74 ALA A CA 1
ATOM 604 C C . ALA A 1 74 ? 6.922 5.370 -7.110 1.00 88.00 74 ALA A C 1
ATOM 606 O O . ALA A 1 74 ? 7.156 4.888 -8.218 1.00 88.00 74 ALA A O 1
ATOM 607 N N . LEU A 1 75 ? 5.667 5.537 -6.678 1.00 88.88 75 LEU A N 1
ATOM 608 C CA . LEU A 1 75 ? 4.495 5.186 -7.483 1.00 88.88 75 LEU A CA 1
ATOM 609 C C . LEU A 1 75 ? 4.392 6.026 -8.762 1.00 88.88 75 LEU A C 1
ATOM 611 O O . LEU A 1 75 ? 3.959 5.513 -9.795 1.00 88.88 75 LEU A O 1
ATOM 615 N N . THR A 1 76 ? 4.782 7.300 -8.716 1.00 87.69 76 THR A N 1
ATOM 616 C CA . THR A 1 76 ? 4.800 8.179 -9.895 1.00 87.69 76 THR A CA 1
ATOM 617 C C . THR A 1 76 ? 5.814 7.689 -10.924 1.00 87.69 76 THR A C 1
ATOM 619 O O . THR A 1 76 ? 5.482 7.578 -12.109 1.00 87.69 76 THR A O 1
ATOM 622 N N . ASP A 1 77 ? 7.014 7.314 -10.48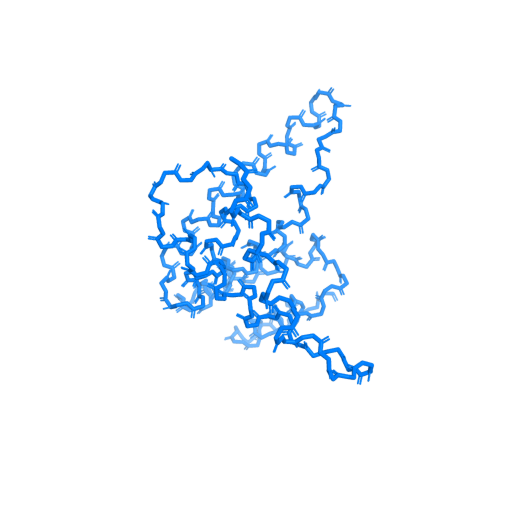0 1.00 83.50 77 ASP A N 1
ATOM 623 C CA . ASP A 1 77 ? 8.042 6.754 -11.356 1.00 83.50 77 ASP A CA 1
ATOM 624 C C . ASP A 1 77 ? 7.625 5.400 -11.939 1.00 83.50 77 ASP A C 1
ATOM 626 O O . ASP A 1 77 ? 7.728 5.206 -13.152 1.00 83.50 77 ASP A O 1
ATOM 630 N N . ILE A 1 78 ? 7.041 4.510 -11.127 1.00 84.19 78 ILE A N 1
ATOM 631 C CA . ILE A 1 78 ? 6.467 3.238 -11.591 1.00 84.19 78 ILE A CA 1
ATOM 632 C C . ILE A 1 78 ? 5.402 3.475 -12.670 1.00 84.19 78 ILE A C 1
ATOM 634 O O . ILE A 1 78 ? 5.422 2.833 -13.722 1.00 84.19 78 ILE A O 1
ATOM 638 N N . LYS A 1 79 ? 4.459 4.400 -12.447 1.00 84.25 79 LYS A N 1
ATOM 639 C CA . LYS A 1 79 ? 3.398 4.712 -13.422 1.00 84.25 79 LYS A CA 1
ATOM 640 C C . LYS A 1 79 ? 3.981 5.263 -14.723 1.00 84.25 79 LYS A C 1
ATOM 642 O O . LYS A 1 79 ? 3.537 4.862 -15.802 1.00 84.25 79 LYS A O 1
ATOM 647 N N . ARG A 1 80 ? 4.995 6.133 -14.634 1.00 82.38 80 ARG A N 1
ATOM 648 C CA . ARG A 1 80 ? 5.726 6.659 -15.796 1.00 82.38 80 ARG A CA 1
ATOM 649 C C . ARG A 1 80 ? 6.399 5.530 -16.575 1.00 82.38 80 ARG A C 1
ATOM 651 O O . ARG A 1 80 ? 6.244 5.471 -17.793 1.00 82.38 80 ARG A O 1
ATOM 658 N N . GLN A 1 81 ? 7.089 4.616 -15.893 1.00 78.50 81 GLN A N 1
ATOM 659 C CA . GLN A 1 81 ? 7.732 3.459 -16.519 1.00 78.50 81 GLN A CA 1
ATOM 660 C C . GLN A 1 81 ? 6.700 2.534 -17.190 1.00 78.50 81 GLN A C 1
ATOM 662 O O . GLN A 1 81 ? 6.820 2.286 -18.390 1.00 78.50 81 GLN A O 1
ATOM 667 N N . LYS A 1 82 ? 5.608 2.152 -16.500 1.00 79.12 82 LYS A N 1
ATOM 668 C CA . LYS A 1 82 ? 4.516 1.338 -17.083 1.00 79.12 82 LYS A CA 1
ATOM 669 C C . LYS A 1 82 ? 3.932 1.988 -18.345 1.00 79.12 82 LYS A C 1
ATOM 671 O O . LYS A 1 82 ? 3.603 1.298 -19.311 1.00 79.12 82 LYS A O 1
ATOM 676 N N . HIS A 1 83 ? 3.777 3.314 -18.353 1.00 79.94 83 HIS A N 1
ATOM 677 C CA . HIS A 1 83 ? 3.288 4.042 -19.525 1.00 79.94 83 HIS A CA 1
ATOM 678 C C . HIS A 1 83 ? 4.283 3.994 -20.695 1.00 79.94 83 HIS A C 1
ATOM 680 O O . HIS A 1 83 ? 3.883 3.730 -21.830 1.00 79.94 83 HIS A O 1
ATOM 686 N N . LEU A 1 84 ? 5.575 4.203 -20.425 1.00 75.31 84 LEU A N 1
ATOM 687 C CA . LEU A 1 84 ? 6.633 4.139 -21.435 1.00 75.31 84 LEU A CA 1
ATOM 688 C C . LEU A 1 84 ? 6.777 2.739 -22.045 1.00 75.31 84 LEU A C 1
ATOM 690 O O . LEU A 1 84 ? 7.004 2.617 -23.245 1.00 75.31 84 LEU A O 1
ATOM 694 N N . GLU A 1 85 ? 6.600 1.670 -21.274 1.00 75.38 85 GLU A N 1
ATOM 695 C CA . GLU A 1 85 ? 6.635 0.304 -21.814 1.00 75.38 85 GLU A CA 1
ATOM 696 C C . GLU A 1 85 ? 5.481 0.024 -22.774 1.00 75.38 85 GLU A C 1
ATOM 698 O O . GLU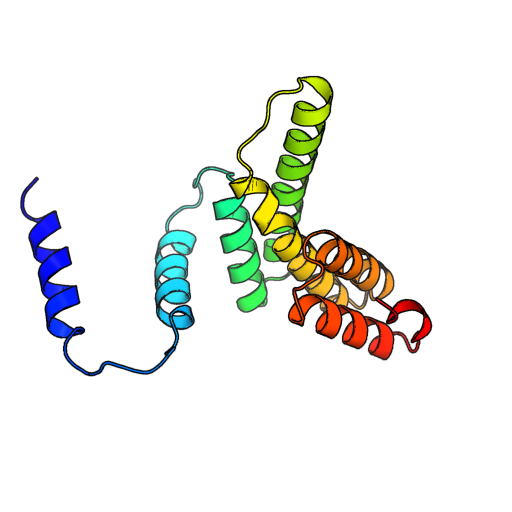 A 1 85 ? 5.685 -0.552 -23.847 1.00 75.38 85 GLU A O 1
ATOM 703 N N . LYS A 1 86 ? 4.270 0.473 -22.418 1.00 77.75 86 LYS A N 1
ATOM 704 C CA . LYS A 1 86 ? 3.086 0.338 -23.277 1.00 77.75 86 LYS A CA 1
ATOM 705 C C . LYS A 1 86 ? 3.280 1.049 -24.615 1.00 77.75 86 LYS A C 1
ATOM 707 O O . LYS A 1 86 ? 2.866 0.518 -25.643 1.00 77.75 86 LYS A O 1
ATOM 712 N N . THR A 1 87 ? 3.907 2.227 -24.614 1.00 74.19 87 THR A N 1
ATOM 713 C CA . THR A 1 87 ? 4.116 3.026 -25.831 1.00 74.19 87 THR A CA 1
ATOM 714 C C . THR A 1 87 ? 5.314 2.555 -26.655 1.00 74.19 87 THR A C 1
ATOM 716 O O . THR A 1 87 ? 5.240 2.547 -27.881 1.00 74.19 87 THR A O 1
ATOM 719 N N . THR A 1 88 ? 6.400 2.112 -26.015 1.00 70.56 88 THR A N 1
ATOM 720 C CA . THR A 1 88 ? 7.652 1.745 -26.705 1.00 70.56 88 THR A CA 1
ATOM 721 C C . THR A 1 88 ? 7.786 0.253 -27.027 1.00 70.56 88 THR A C 1
ATOM 723 O O . THR A 1 88 ? 8.731 -0.126 -27.718 1.00 70.56 88 THR A O 1
ATOM 726 N N . LYS A 1 89 ? 6.874 -0.611 -26.540 1.00 64.06 89 LYS A N 1
ATOM 727 C CA . LYS A 1 89 ? 6.966 -2.091 -26.607 1.00 64.06 89 LYS A CA 1
ATOM 728 C C . LYS A 1 89 ? 8.291 -2.657 -26.067 1.00 64.06 89 LYS A C 1
ATOM 730 O O . LYS A 1 89 ? 8.635 -3.809 -26.336 1.00 64.06 89 LYS A O 1
ATOM 735 N N . LYS A 1 90 ? 9.047 -1.867 -25.304 1.00 61.75 90 LYS A N 1
ATOM 736 C CA . LYS A 1 90 ? 10.292 -2.284 -24.665 1.00 61.75 90 LYS A CA 1
ATOM 737 C C . LYS A 1 90 ? 9.941 -2.763 -23.260 1.00 61.75 90 LYS A C 1
ATOM 739 O O . LYS A 1 90 ? 9.320 -2.027 -22.506 1.00 61.75 90 LYS A O 1
ATOM 744 N N . ARG A 1 91 ? 10.283 -4.010 -22.936 1.00 55.28 91 ARG A N 1
ATOM 745 C CA . ARG A 1 91 ? 10.053 -4.598 -21.610 1.00 55.28 91 ARG A CA 1
ATOM 746 C C . ARG A 1 91 ? 11.042 -3.942 -20.638 1.00 55.28 91 ARG A C 1
ATOM 748 O O . ARG A 1 91 ? 12.245 -4.109 -20.834 1.00 55.28 91 ARG A O 1
ATOM 755 N N . GLY A 1 92 ? 10.580 -3.160 -19.669 1.00 56.62 92 GLY A N 1
ATOM 756 C CA . GLY A 1 92 ? 11.443 -2.681 -18.591 1.00 56.62 92 GLY A CA 1
ATOM 757 C C . GLY A 1 92 ? 11.715 -3.793 -17.582 1.00 56.62 92 GLY A C 1
ATOM 758 O O . GLY A 1 92 ? 11.231 -4.925 -17.712 1.00 56.62 92 GLY A O 1
ATOM 759 N N . SER A 1 93 ? 12.572 -3.496 -16.610 1.00 55.31 93 SER A N 1
ATOM 760 C CA . SER A 1 93 ? 12.940 -4.418 -15.541 1.00 55.31 93 SER A CA 1
ATOM 761 C C . SER A 1 93 ? 11.703 -4.772 -14.721 1.00 55.31 93 SER A C 1
ATOM 763 O O . SER A 1 93 ? 11.220 -3.993 -13.911 1.00 55.31 93 SER A O 1
ATOM 765 N N . GLN A 1 94 ? 11.227 -6.007 -14.876 1.00 51.78 94 GLN A N 1
ATOM 766 C CA . GLN A 1 94 ? 10.156 -6.612 -14.074 1.00 51.78 94 GLN A CA 1
ATOM 767 C C . GLN A 1 94 ? 10.381 -6.477 -12.549 1.00 51.78 94 GLN A C 1
ATOM 769 O O . GLN A 1 94 ? 9.427 -6.563 -11.777 1.00 51.78 94 GLN A O 1
ATOM 774 N N . LEU A 1 95 ? 11.631 -6.245 -12.127 1.00 51.81 95 LEU A N 1
ATOM 775 C CA . LEU A 1 95 ? 12.039 -6.043 -10.738 1.00 51.81 95 LEU A CA 1
ATOM 776 C C . LEU A 1 95 ? 11.475 -4.750 -10.112 1.00 51.81 95 LEU A C 1
ATOM 778 O O . LEU A 1 95 ? 11.189 -4.753 -8.916 1.00 51.81 95 LEU A O 1
ATOM 782 N N . ASP A 1 96 ? 11.250 -3.690 -10.897 1.00 58.94 96 ASP A N 1
ATOM 783 C CA . ASP A 1 96 ? 10.845 -2.375 -10.365 1.00 58.94 96 ASP A CA 1
ATOM 784 C C . ASP A 1 96 ? 9.342 -2.327 -10.040 1.00 58.94 96 ASP A C 1
ATOM 786 O O . ASP A 1 96 ? 8.914 -1.711 -9.064 1.00 58.94 96 ASP A O 1
ATOM 790 N N . TYR A 1 97 ? 8.524 -3.071 -10.793 1.00 62.06 97 TYR A N 1
ATOM 791 C CA . TYR A 1 97 ? 7.078 -3.166 -10.557 1.00 62.06 97 TYR A CA 1
ATOM 792 C C . TYR A 1 97 ? 6.696 -4.065 -9.394 1.00 62.06 97 TYR A C 1
ATOM 794 O O . TYR A 1 97 ? 5.644 -3.856 -8.791 1.00 62.06 97 TYR A O 1
ATOM 802 N N . ALA A 1 98 ? 7.543 -5.040 -9.059 1.00 67.00 98 ALA A N 1
ATOM 803 C CA . ALA A 1 98 ? 7.255 -6.014 -8.012 1.00 67.00 98 ALA A CA 1
ATOM 804 C C . ALA A 1 98 ? 7.013 -5.357 -6.642 1.00 67.00 98 ALA A C 1
ATOM 806 O O . ALA A 1 98 ? 6.391 -5.961 -5.778 1.00 67.00 98 ALA A O 1
ATOM 807 N N . LYS A 1 99 ? 7.460 -4.109 -6.445 1.00 81.25 99 LYS A N 1
ATOM 808 C CA . LYS A 1 99 ? 7.276 -3.357 -5.198 1.00 81.25 99 LYS A CA 1
ATOM 809 C C . LYS A 1 99 ? 6.051 -2.438 -5.175 1.00 81.25 99 LYS A C 1
ATOM 811 O O . LYS A 1 99 ? 5.738 -1.892 -4.118 1.00 81.25 99 LYS A O 1
ATOM 816 N N . ALA A 1 100 ? 5.318 -2.291 -6.284 1.00 87.75 100 ALA A N 1
ATOM 817 C CA . ALA A 1 100 ? 4.147 -1.411 -6.353 1.00 87.75 100 ALA A CA 1
ATOM 818 C C . ALA A 1 100 ? 3.093 -1.765 -5.290 1.00 87.75 100 ALA A C 1
ATOM 820 O O . ALA A 1 100 ? 2.574 -0.877 -4.616 1.00 87.75 100 ALA A O 1
ATOM 821 N N . HIS A 1 101 ? 2.846 -3.062 -5.071 1.00 90.75 101 HIS A N 1
ATOM 822 C CA . HIS A 1 101 ? 1.908 -3.528 -4.049 1.00 90.75 101 HIS A CA 1
ATOM 823 C C . HIS A 1 101 ? 2.305 -3.074 -2.634 1.00 90.75 101 HIS A C 1
ATOM 825 O O . HIS A 1 101 ? 1.451 -2.770 -1.807 1.00 90.75 101 HIS A O 1
ATOM 831 N N . THR A 1 102 ? 3.607 -3.010 -2.336 1.00 91.00 102 THR A N 1
ATOM 832 C CA . THR A 1 102 ? 4.122 -2.604 -1.023 1.00 91.00 102 THR A CA 1
ATOM 833 C C . THR A 1 102 ? 3.886 -1.120 -0.804 1.00 91.00 102 THR A C 1
ATOM 835 O O . THR A 1 102 ? 3.443 -0.720 0.268 1.00 91.00 102 THR A O 1
ATOM 838 N N . LEU A 1 103 ? 4.121 -0.313 -1.837 1.00 92.56 103 LEU A N 1
ATOM 839 C CA . LEU A 1 103 ? 3.875 1.123 -1.798 1.00 92.56 103 LEU A CA 1
ATOM 840 C C . LEU A 1 103 ? 2.387 1.429 -1.607 1.00 92.56 103 LEU A C 1
ATOM 842 O O . LEU A 1 103 ? 2.038 2.220 -0.735 1.00 92.56 103 LEU A O 1
ATOM 846 N N . TYR A 1 104 ? 1.509 0.752 -2.352 1.00 95.00 104 TYR A N 1
ATOM 847 C CA . TYR A 1 104 ? 0.062 0.879 -2.170 1.00 95.00 104 TYR A CA 1
ATOM 848 C C . TYR A 1 104 ? -0.384 0.467 -0.765 1.00 95.00 104 TYR A C 1
ATOM 850 O O . TYR A 1 104 ? -1.167 1.183 -0.143 1.00 95.00 104 TYR A O 1
ATOM 858 N N . ARG A 1 105 ? 0.170 -0.625 -0.218 1.00 94.75 105 ARG A N 1
ATOM 859 C CA . ARG A 1 105 ? -0.087 -1.039 1.168 1.00 94.75 105 ARG A CA 1
ATOM 860 C C . ARG A 1 105 ? 0.302 0.049 2.170 1.00 94.75 105 ARG A C 1
ATOM 862 O O . ARG A 1 105 ? -0.480 0.333 3.071 1.00 94.75 105 ARG A O 1
ATOM 869 N N . ILE A 1 106 ? 1.479 0.660 2.023 1.00 94.00 106 ILE A N 1
ATOM 870 C CA . ILE A 1 106 ? 1.959 1.715 2.933 1.00 94.00 106 ILE A CA 1
ATOM 871 C C . ILE A 1 106 ? 1.052 2.940 2.865 1.00 94.00 106 ILE A C 1
ATOM 873 O O . ILE A 1 106 ? 0.611 3.417 3.904 1.00 94.00 106 ILE A O 1
ATOM 877 N N . VAL A 1 107 ? 0.737 3.433 1.663 1.00 95.50 107 VAL A N 1
ATOM 878 C CA . VAL A 1 107 ? -0.152 4.597 1.507 1.00 95.50 107 VAL A CA 1
ATOM 879 C C . VAL A 1 107 ? -1.536 4.291 2.079 1.00 95.50 107 VAL A C 1
ATOM 881 O O . VAL A 1 107 ? -2.084 5.102 2.820 1.00 95.50 107 VAL A O 1
ATOM 884 N N . GLY A 1 108 ? -2.072 3.098 1.806 1.00 94.94 108 GLY A N 1
ATOM 885 C CA . GLY A 1 108 ? -3.342 2.650 2.368 1.00 94.94 108 GLY A CA 1
ATOM 886 C C . GLY A 1 108 ? -3.332 2.623 3.895 1.00 94.94 108 GLY A C 1
ATOM 887 O O . GLY A 1 108 ?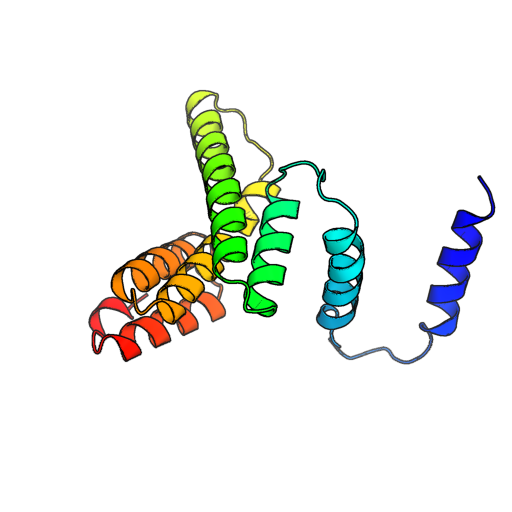 -4.248 3.141 4.522 1.00 94.94 108 GLY A O 1
ATOM 888 N N . GLN A 1 109 ? -2.268 2.100 4.506 1.00 93.62 109 GLN A N 1
ATOM 889 C CA . GLN A 1 109 ? -2.109 2.110 5.959 1.00 93.62 109 GLN A CA 1
ATOM 890 C C . GLN A 1 109 ? -1.984 3.525 6.525 1.00 93.62 109 GLN A C 1
ATOM 892 O O . GLN A 1 109 ? -2.627 3.824 7.523 1.00 93.62 109 GLN A O 1
ATOM 897 N N . VAL A 1 110 ? -1.228 4.416 5.881 1.00 94.62 110 VAL A N 1
ATOM 898 C CA . VAL A 1 110 ? -1.163 5.828 6.290 1.00 94.62 110 VAL A CA 1
ATOM 899 C C . VAL A 1 110 ? -2.552 6.474 6.243 1.00 94.62 110 VAL A C 1
ATOM 901 O O . VAL A 1 110 ? -2.922 7.193 7.164 1.00 94.62 110 VAL A O 1
ATOM 904 N N . TYR A 1 111 ? -3.371 6.175 5.233 1.00 95.38 111 TYR A N 1
ATOM 905 C CA . TYR A 1 111 ? -4.745 6.677 5.185 1.00 95.38 111 TYR A CA 1
ATOM 906 C C . TYR A 1 111 ? -5.654 6.110 6.282 1.00 95.38 111 TYR A C 1
ATOM 908 O O . TYR A 1 111 ? -6.551 6.826 6.728 1.00 95.38 111 TYR A O 1
ATOM 916 N N . ILE A 1 112 ? -5.424 4.879 6.753 1.00 93.19 112 ILE A N 1
ATOM 917 C CA . ILE A 1 112 ? -6.116 4.350 7.941 1.00 93.19 112 ILE A CA 1
ATOM 918 C C . ILE A 1 112 ? -5.778 5.207 9.164 1.00 93.19 112 ILE A C 1
ATOM 920 O O . ILE A 1 112 ? -6.691 5.632 9.869 1.00 93.19 112 ILE A O 1
ATOM 924 N N . GLU A 1 113 ? -4.495 5.508 9.375 1.00 92.25 113 GLU A N 1
ATOM 925 C CA . GLU A 1 113 ? -4.027 6.355 10.484 1.00 92.25 113 GLU A CA 1
ATOM 926 C C . GLU A 1 113 ? -4.584 7.789 10.388 1.00 92.25 113 GLU A C 1
ATOM 928 O O . GLU A 1 113 ? -4.934 8.397 11.395 1.00 92.25 113 GLU A O 1
ATOM 933 N N . GLU A 1 114 ? -4.739 8.322 9.170 1.00 92.69 114 GLU A N 1
ATOM 934 C CA . GLU A 1 114 ? -5.379 9.621 8.907 1.00 92.69 114 GLU A CA 1
ATOM 935 C C . GLU A 1 114 ? -6.923 9.586 9.031 1.00 92.69 114 GLU A C 1
ATOM 937 O O . GLU A 1 114 ? -7.575 10.619 8.865 1.00 92.69 114 GLU A O 1
ATOM 942 N N . GLY A 1 115 ? -7.540 8.421 9.269 1.00 91.94 115 GLY A N 1
ATOM 943 C CA . GLY A 1 115 ? -9.000 8.244 9.310 1.00 91.94 115 GLY A CA 1
ATOM 944 C C . GLY A 1 115 ? -9.693 8.312 7.940 1.00 91.94 115 GLY A C 1
ATOM 945 O O . GLY A 1 115 ? -10.923 8.299 7.854 1.00 91.94 115 GLY A O 1
ATOM 946 N N . LYS A 1 116 ? -8.930 8.355 6.845 1.00 94.44 116 LYS A N 1
ATOM 947 C CA . LYS A 1 116 ? -9.420 8.414 5.459 1.00 94.44 116 LYS A CA 1
ATOM 948 C C . LYS A 1 116 ? -9.697 7.016 4.926 1.00 94.44 116 LYS A C 1
ATOM 950 O O . LYS A 1 116 ? -9.075 6.543 3.978 1.00 94.44 116 LYS A O 1
ATOM 955 N N . LEU A 1 117 ? -10.652 6.334 5.550 1.00 92.12 117 LEU A N 1
ATOM 956 C CA . LEU A 1 117 ? -10.866 4.910 5.306 1.00 92.12 117 LEU A CA 1
ATOM 957 C C . LEU A 1 117 ? -11.221 4.597 3.841 1.00 92.12 117 LEU A C 1
ATOM 959 O O . LEU A 1 117 ? -10.829 3.557 3.327 1.00 92.12 117 LEU A O 1
ATOM 963 N N . ASN A 1 118 ? -11.961 5.471 3.148 1.00 91.38 118 ASN A N 1
ATOM 964 C CA . ASN A 1 118 ? -12.314 5.240 1.738 1.00 91.38 118 ASN A CA 1
ATOM 965 C C . ASN A 1 118 ? -11.079 5.220 0.833 1.00 91.38 118 ASN A C 1
ATOM 967 O O . ASN A 1 118 ? -10.918 4.277 0.059 1.00 91.38 118 ASN A O 1
ATOM 971 N N . ASP A 1 119 ? -10.195 6.205 0.997 1.00 93.75 119 ASP A N 1
ATOM 972 C CA . ASP A 1 119 ? -8.940 6.297 0.250 1.00 93.75 119 ASP A CA 1
ATOM 973 C C . ASP A 1 119 ? -8.010 5.129 0.614 1.00 93.75 119 ASP A C 1
ATOM 975 O O . ASP A 1 119 ? -7.346 4.551 -0.249 1.00 93.75 119 ASP A O 1
ATOM 979 N N . ALA A 1 120 ? -8.001 4.729 1.891 1.00 94.31 120 ALA A N 1
ATOM 980 C CA . ALA A 1 120 ? -7.263 3.561 2.355 1.00 94.31 120 ALA A CA 1
ATOM 981 C C . ALA A 1 120 ? -7.713 2.276 1.650 1.00 94.31 120 ALA A C 1
ATOM 983 O O . ALA A 1 120 ? -6.874 1.533 1.141 1.00 94.31 120 ALA A O 1
ATOM 984 N N . ALA A 1 121 ? -9.023 2.029 1.585 1.00 92.88 121 ALA A N 1
ATOM 985 C CA . ALA A 1 121 ? -9.583 0.855 0.926 1.00 92.88 121 ALA A CA 1
ATOM 986 C C . ALA A 1 121 ? -9.244 0.825 -0.574 1.00 92.88 121 ALA A C 1
ATOM 988 O O . ALA A 1 121 ? -8.909 -0.235 -1.102 1.00 92.88 121 ALA A O 1
ATOM 989 N N . ASP A 1 122 ? -9.265 1.976 -1.254 1.00 93.75 122 ASP A N 1
ATOM 990 C CA . ASP A 1 122 ? -8.882 2.072 -2.669 1.00 93.75 122 ASP A CA 1
ATOM 991 C C . ASP A 1 122 ? -7.407 1.707 -2.883 1.00 93.75 122 ASP A C 1
ATOM 993 O O . ASP A 1 122 ? -7.081 0.919 -3.774 1.00 93.75 122 ASP A O 1
ATOM 997 N N . MET A 1 123 ? -6.508 2.217 -2.037 1.00 94.69 123 MET A N 1
ATOM 998 C CA . MET A 1 123 ? -5.083 1.880 -2.113 1.00 94.69 123 MET A CA 1
ATOM 999 C C . MET A 1 123 ? -4.817 0.411 -1.774 1.00 94.69 123 MET A C 1
ATOM 1001 O O . MET A 1 123 ? -4.050 -0.256 -2.464 1.00 94.69 123 MET A O 1
ATOM 1005 N N . LEU A 1 124 ? -5.466 -0.132 -0.744 1.00 93.75 124 LEU A N 1
ATOM 1006 C CA . LEU A 1 124 ? -5.298 -1.534 -0.353 1.00 93.75 124 LEU A CA 1
ATOM 1007 C C . LEU A 1 124 ? -5.846 -2.495 -1.410 1.00 93.75 124 LEU A C 1
ATOM 1009 O O . LEU A 1 124 ? -5.251 -3.546 -1.644 1.00 93.75 124 LEU A O 1
ATOM 1013 N N . LYS A 1 125 ? -6.912 -2.112 -2.118 1.00 92.94 125 LYS A N 1
ATOM 1014 C CA . LYS A 1 125 ? -7.402 -2.866 -3.272 1.00 92.94 125 LYS A CA 1
ATOM 1015 C C . LYS A 1 125 ? -6.374 -2.904 -4.404 1.00 92.94 125 LYS A C 1
ATOM 1017 O O . LYS A 1 125 ? -6.081 -3.984 -4.903 1.00 92.94 125 LYS A O 1
ATOM 1022 N N . LEU A 1 126 ? -5.745 -1.771 -4.731 1.00 92.81 126 LEU A N 1
ATOM 1023 C CA . LEU A 1 126 ? -4.644 -1.736 -5.706 1.00 92.81 126 LEU A CA 1
ATOM 1024 C C . LEU A 1 126 ? -3.459 -2.620 -5.281 1.00 92.81 126 LEU A C 1
ATOM 1026 O O . LEU A 1 126 ? -2.822 -3.245 -6.128 1.00 92.81 126 LEU A O 1
ATOM 1030 N N . ALA A 1 127 ? -3.159 -2.695 -3.980 1.00 92.56 127 ALA A N 1
ATOM 1031 C CA . ALA A 1 127 ? -2.129 -3.598 -3.469 1.00 92.56 127 ALA A CA 1
ATOM 1032 C C . ALA A 1 127 ? -2.485 -5.073 -3.709 1.00 92.56 127 ALA A C 1
ATOM 1034 O O . ALA A 1 127 ? -1.617 -5.855 -4.102 1.00 92.56 127 ALA A O 1
ATOM 1035 N N . CYS A 1 128 ? -3.753 -5.440 -3.508 1.00 91.38 128 CYS A N 1
ATOM 1036 C CA . CYS A 1 128 ? -4.243 -6.783 -3.791 1.00 91.38 128 CYS A CA 1
ATOM 1037 C C . CYS A 1 128 ? -4.203 -7.079 -5.300 1.00 91.38 128 CYS A C 1
ATOM 1039 O O . CYS A 1 128 ? -3.645 -8.099 -5.689 1.00 91.38 128 CYS A O 1
ATOM 1041 N N . ASP A 1 129 ? -4.666 -6.159 -6.152 1.00 90.38 129 ASP A N 1
ATOM 1042 C CA . ASP A 1 129 ? -4.668 -6.331 -7.614 1.00 90.38 129 ASP A CA 1
ATOM 1043 C C . ASP A 1 129 ? -3.252 -6.560 -8.185 1.00 90.38 129 ASP A C 1
ATOM 1045 O O . ASP A 1 129 ? -3.060 -7.374 -9.091 1.00 90.38 129 ASP A O 1
ATOM 1049 N N . GLU A 1 130 ? -2.236 -5.866 -7.655 1.00 88.06 130 GLU A N 1
ATOM 1050 C CA . GLU A 1 130 ? -0.834 -6.043 -8.070 1.00 88.06 130 GLU A CA 1
ATOM 1051 C C . GLU A 1 130 ? -0.188 -7.310 -7.476 1.00 88.06 130 GLU A C 1
ATOM 1053 O O . GLU A 1 130 ? 0.757 -7.846 -8.058 1.00 88.06 130 GLU A O 1
ATOM 1058 N N . ALA A 1 131 ? -0.677 -7.811 -6.334 1.00 87.69 131 ALA A N 1
ATOM 1059 C CA . ALA A 1 131 ? -0.192 -9.042 -5.705 1.00 87.69 131 ALA A CA 1
ATOM 1060 C C . ALA A 1 131 ? -1.336 -9.907 -5.131 1.00 87.69 131 ALA A C 1
ATOM 1062 O O . ALA A 1 131 ? -1.461 -10.024 -3.907 1.00 87.69 131 ALA A O 1
ATOM 1063 N N . PRO A 1 132 ? -2.120 -10.593 -5.991 1.00 86.50 132 PRO A N 1
ATOM 1064 C CA . PRO A 1 132 ? -3.363 -11.258 -5.582 1.00 86.50 132 PRO A CA 1
ATOM 1065 C C . PRO A 1 132 ? -3.198 -12.386 -4.566 1.00 86.50 132 PRO A C 1
ATOM 1067 O O . PRO A 1 132 ? -4.135 -12.720 -3.851 1.00 86.50 132 PRO A O 1
ATOM 1070 N N . TYR A 1 133 ? -2.008 -12.981 -4.503 1.00 86.31 133 TYR A N 1
ATOM 1071 C CA . TYR A 1 133 ? -1.704 -14.103 -3.614 1.00 86.31 133 TYR A CA 1
ATOM 1072 C C . TYR A 1 133 ? -1.054 -13.665 -2.294 1.00 86.31 133 TYR A C 1
ATOM 1074 O O . TYR A 1 133 ? -0.613 -14.510 -1.516 1.00 86.31 133 TYR A O 1
ATOM 1082 N N . ASN A 1 134 ? -0.959 -12.356 -2.032 1.00 86.00 134 ASN A N 1
ATOM 1083 C CA . ASN A 1 134 ? -0.421 -11.841 -0.781 1.00 86.00 134 ASN A CA 1
ATOM 1084 C C . ASN A 1 134 ? -1.537 -11.666 0.261 1.00 86.00 134 ASN A C 1
ATOM 1086 O O . ASN A 1 134 ? -2.297 -10.698 0.228 1.00 86.00 134 ASN A O 1
ATOM 1090 N N . GLY A 1 135 ? -1.600 -12.599 1.214 1.00 86.88 135 GLY A N 1
ATOM 1091 C CA . GLY A 1 135 ? -2.616 -12.600 2.268 1.00 86.88 135 GLY A CA 1
ATOM 1092 C C . GLY A 1 135 ? -2.552 -11.408 3.231 1.00 86.88 135 GLY A C 1
ATOM 1093 O O . GLY A 1 135 ? -3.580 -11.067 3.810 1.00 86.88 135 GLY A O 1
ATOM 1094 N N . ASP A 1 136 ? -1.397 -10.742 3.385 1.00 89.12 136 ASP A N 1
ATOM 1095 C CA . ASP A 1 136 ? -1.303 -9.535 4.225 1.00 89.12 136 ASP A CA 1
ATOM 1096 C C . ASP A 1 136 ? -2.151 -8.402 3.635 1.00 89.12 136 ASP A C 1
ATOM 1098 O O . ASP A 1 136 ? -2.924 -7.782 4.359 1.00 89.12 136 ASP A O 1
ATOM 1102 N N . HIS A 1 137 ? -2.108 -8.184 2.316 1.00 89.94 137 HIS A N 1
ATOM 1103 C CA . HIS A 1 137 ? -2.893 -7.119 1.674 1.00 89.94 137 HIS A CA 1
ATOM 1104 C C . HIS A 1 137 ? -4.395 -7.337 1.841 1.00 89.94 137 HIS A C 1
ATOM 1106 O O . HIS A 1 137 ? -5.108 -6.409 2.224 1.00 89.94 137 HIS A O 1
ATOM 1112 N N . ALA A 1 138 ? -4.858 -8.573 1.633 1.00 90.25 138 ALA A N 1
ATOM 1113 C CA . ALA A 1 138 ? -6.259 -8.938 1.819 1.00 90.25 138 ALA A CA 1
ATOM 1114 C C . ALA A 1 138 ? -6.706 -8.744 3.278 1.00 90.25 138 ALA A C 1
ATOM 1116 O O . ALA A 1 138 ? -7.769 -8.180 3.529 1.00 90.25 138 ALA A O 1
ATOM 1117 N N . ALA A 1 139 ? -5.870 -9.131 4.248 1.00 91.50 139 ALA A N 1
ATOM 1118 C CA . ALA A 1 139 ? -6.155 -8.919 5.665 1.00 91.50 139 ALA A CA 1
ATOM 1119 C C . ALA A 1 139 ? -6.253 -7.425 6.020 1.00 91.50 139 ALA A C 1
ATOM 1121 O O . ALA A 1 139 ? -7.150 -7.021 6.760 1.00 91.50 139 ALA A O 1
ATOM 1122 N N . ARG A 1 140 ? -5.369 -6.582 5.467 1.00 92.00 140 ARG A N 1
ATOM 1123 C CA . ARG A 1 140 ? -5.415 -5.125 5.673 1.00 92.00 140 ARG A CA 1
ATOM 1124 C C . ARG A 1 140 ? -6.645 -4.487 5.039 1.00 92.00 140 ARG A C 1
ATOM 1126 O O . ARG A 1 140 ? -7.249 -3.616 5.661 1.00 92.00 140 ARG A O 1
ATOM 1133 N N . LEU A 1 141 ? -7.026 -4.910 3.834 1.00 92.50 141 LEU A N 1
ATOM 1134 C CA . LEU A 1 141 ? -8.250 -4.440 3.188 1.00 92.50 141 LEU A CA 1
ATOM 1135 C C . LEU A 1 141 ? -9.483 -4.824 4.015 1.00 92.50 141 LEU A C 1
ATOM 1137 O O . LEU A 1 141 ? -10.307 -3.961 4.303 1.00 92.50 141 LEU A O 1
ATOM 1141 N N . ALA A 1 142 ? -9.564 -6.077 4.471 1.00 90.81 142 ALA A N 1
ATOM 1142 C CA . ALA A 1 142 ? -10.648 -6.544 5.331 1.00 90.81 142 ALA A CA 1
ATOM 1143 C C . ALA A 1 142 ? -10.742 -5.732 6.634 1.00 90.81 142 ALA A C 1
ATOM 1145 O O . ALA A 1 142 ? -11.829 -5.282 6.990 1.00 90.81 142 ALA A O 1
ATOM 1146 N N . GLN A 1 143 ? -9.605 -5.464 7.291 1.00 91.44 143 GLN A N 1
ATOM 1147 C CA . GLN A 1 143 ? -9.541 -4.605 8.477 1.00 91.44 143 GLN A CA 1
ATOM 1148 C C . GLN A 1 143 ? -10.063 -3.190 8.181 1.00 91.44 143 GLN A C 1
ATOM 1150 O O . GLN A 1 143 ? -10.836 -2.631 8.956 1.00 91.44 143 GLN A O 1
ATOM 1155 N N . CYS A 1 144 ? -9.667 -2.603 7.049 1.00 92.06 144 CYS A N 1
ATOM 1156 C CA . CYS A 1 144 ? -10.137 -1.281 6.645 1.00 92.06 144 CYS A CA 1
ATOM 1157 C C . CYS A 1 144 ? -11.659 -1.258 6.427 1.00 92.06 144 CYS A C 1
ATOM 1159 O O . CYS A 1 144 ? -12.344 -0.360 6.916 1.00 92.06 144 CYS A O 1
ATOM 1161 N N . CYS A 1 145 ? -12.200 -2.272 5.753 1.00 88.94 145 CYS A N 1
ATOM 1162 C CA . CYS A 1 145 ? -13.635 -2.412 5.514 1.00 88.94 145 CYS A CA 1
ATOM 1163 C C . CYS A 1 145 ? -14.433 -2.645 6.805 1.00 88.94 145 CYS A C 1
ATOM 1165 O O . CYS A 1 145 ? -15.526 -2.096 6.956 1.00 88.94 145 CYS A O 1
ATOM 1167 N N . GLU A 1 146 ? -13.879 -3.394 7.761 1.00 89.44 146 GLU A N 1
ATOM 1168 C CA . GLU A 1 146 ? -14.459 -3.547 9.098 1.00 89.44 146 GLU A CA 1
ATOM 1169 C C . GLU A 1 146 ? -14.534 -2.198 9.826 1.00 89.44 146 GLU A C 1
ATOM 1171 O O . GLU A 1 146 ? -15.594 -1.839 10.337 1.00 89.44 146 GLU A O 1
ATOM 1176 N N . MET A 1 147 ? -13.460 -1.399 9.795 1.00 88.69 147 MET A N 1
ATOM 1177 C CA . MET A 1 147 ? -13.447 -0.049 10.383 1.00 88.69 147 MET A CA 1
ATOM 1178 C C . MET A 1 147 ? -14.473 0.895 9.737 1.00 88.69 147 MET A C 1
ATOM 1180 O O . MET A 1 147 ? -14.946 1.827 10.384 1.00 88.69 147 MET A O 1
ATOM 1184 N N . GLN A 1 148 ? -14.831 0.665 8.472 1.00 87.69 148 GLN A N 1
ATOM 1185 C CA . GLN A 1 148 ? -15.879 1.410 7.765 1.00 87.69 148 GLN A CA 1
ATOM 1186 C C . GLN A 1 148 ? -17.298 0.921 8.076 1.00 87.69 148 GLN A C 1
ATOM 1188 O O . GLN A 1 148 ? -18.258 1.593 7.700 1.00 87.69 148 GLN A O 1
ATOM 1193 N N . GLY A 1 149 ? -17.447 -0.266 8.670 1.00 84.75 149 GLY A N 1
ATOM 1194 C CA . GLY A 1 149 ? -18.721 -0.986 8.716 1.00 84.75 149 GLY A CA 1
ATOM 1195 C C . GLY A 1 149 ? -19.238 -1.395 7.329 1.00 84.75 149 GLY A C 1
ATOM 1196 O O . GLY A 1 149 ? -20.431 -1.649 7.174 1.00 84.75 149 GLY A O 1
ATOM 1197 N N . ASN A 1 150 ? -18.370 -1.426 6.311 1.00 79.56 150 ASN A N 1
ATOM 1198 C CA . ASN A 1 150 ? -18.735 -1.688 4.920 1.00 79.56 150 ASN A CA 1
ATOM 1199 C C . ASN A 1 150 ? -18.113 -3.002 4.434 1.00 79.56 150 ASN A C 1
ATOM 1201 O O . ASN A 1 150 ? -17.090 -3.021 3.747 1.00 79.56 150 ASN A O 1
ATOM 1205 N N . TYR A 1 151 ? -18.752 -4.111 4.803 1.00 73.38 151 TYR A N 1
ATOM 1206 C CA . TYR A 1 151 ? -18.287 -5.462 4.484 1.00 73.38 151 TYR A CA 1
ATOM 1207 C C . TYR A 1 151 ? -18.401 -5.818 2.996 1.00 73.38 151 TYR A C 1
ATOM 1209 O O . TYR A 1 151 ? -17.656 -6.674 2.524 1.00 73.38 151 TYR A O 1
ATOM 1217 N N . ASP A 1 152 ? -19.251 -5.125 2.233 1.00 73.31 152 ASP A N 1
ATOM 1218 C CA . ASP A 1 152 ? -19.425 -5.372 0.794 1.00 73.31 152 ASP A CA 1
ATOM 1219 C C . ASP A 1 152 ? -18.141 -5.078 0.003 1.00 73.31 152 ASP A C 1
ATOM 1221 O O . ASP A 1 152 ? -17.892 -5.667 -1.049 1.00 73.31 152 ASP A O 1
ATOM 1225 N N . ARG A 1 153 ? -17.284 -4.190 0.527 1.00 70.69 153 ARG A N 1
ATOM 1226 C CA . ARG A 1 153 ? -15.975 -3.860 -0.057 1.00 70.69 153 ARG A CA 1
ATOM 1227 C C . ARG A 1 153 ? -14.855 -4.826 0.344 1.00 70.69 153 ARG A C 1
ATOM 1229 O O . ARG A 1 153 ? -13.794 -4.773 -0.272 1.00 70.69 153 ARG A O 1
ATOM 1236 N N . ALA A 1 154 ? -15.080 -5.688 1.338 1.00 63.00 154 ALA A N 1
ATOM 1237 C CA . ALA A 1 154 ? -14.088 -6.648 1.830 1.00 63.00 154 ALA A CA 1
ATOM 1238 C C . ALA A 1 154 ? -13.990 -7.912 0.961 1.00 63.00 154 ALA A C 1
ATOM 1240 O O . ALA A 1 154 ? -13.080 -8.718 1.155 1.00 63.00 154 ALA A O 1
ATOM 1241 N N . VAL A 1 155 ? -14.927 -8.103 0.025 1.00 62.16 155 VAL A N 1
ATOM 1242 C CA . VAL A 1 155 ? -14.909 -9.230 -0.909 1.00 62.16 155 VAL A CA 1
ATOM 1243 C C . VAL A 1 155 ? -13.843 -8.960 -1.968 1.00 62.16 155 VAL A C 1
ATOM 1245 O O . VAL A 1 155 ? -14.055 -8.191 -2.909 1.00 62.16 155 VAL A O 1
ATOM 1248 N N . TYR A 1 156 ? -12.683 -9.572 -1.753 1.00 53.31 156 TYR A N 1
ATOM 1249 C CA . TYR A 1 156 ? -11.594 -9.689 -2.712 1.00 53.31 156 TYR A CA 1
ATOM 1250 C C . TYR A 1 156 ? -11.624 -11.076 -3.356 1.00 53.31 156 TYR A C 1
ATOM 1252 O O . TYR A 1 156 ? -11.706 -12.068 -2.592 1.00 53.31 156 TYR A O 1
#